Protein AF-D2W3Q4-F1 (afdb_monomer)

pLDDT: mean 71.83, std 13.88, range [38.81, 90.44]

Solvent-accessible surface area (backbone atoms only — not comparable to full-atom values): 8218 Å² total; per-residue (Å²): 120,53,76,50,77,45,77,36,86,36,92,89,55,35,50,26,44,38,35,34,41,65,23,60,67,86,48,65,60,76,59,69,86,41,94,82,52,62,101,70,64,69,59,66,68,58,50,51,49,16,59,75,68,26,22,41,27,35,39,41,35,37,60,52,66,26,67,44,62,48,94,88,40,95,79,56,58,78,28,52,75,65,57,40,46,52,52,11,47,53,50,20,74,76,42,81,45,79,74,33,50,70,44,34,54,65,58,62,27,54,53,50,52,51,54,50,51,56,47,50,47,54,48,44,31,71,76,68,74,44,68,70,80,45,73,51,77,43,45,46,87,90,62,108

InterPro domains:
  IPR009199 PhoPQ-activated pathogenicity-related protein, PqaA type [PF10142] (2-143)
  IPR009199 PhoPQ-activated pathogenicity-related protein, PqaA type [PTHR31497] (3-143)

Organism: Naegleria gruberi (NCBI:txid5762)

Mean predicted aligned error: 10.63 Å

Sequence (144 aa):
MNLDLIIPLNKNNRESLFFISNGDNNLAVPGATDLTASPIHVPTFVYDTAVSTKSVTAIVYMVPNQPMSYNSDPTHATRVEDAIIGYGWNRFLQNTTKANLLYVTQLPQVKGNKMAMDTVVSFVKKQTNHVIENFTVSGASKRH

Nearest PDB structures (foldseek):
  8iqu-assembly1_A  TM=8.066E-01  e=5.096E+00  Mycobacterium tuberculosis
  8hdf-assembly1_A  TM=8.094E-01  e=6.606E+00  Mycobacterium tuberculosis H37Rv
  8hd4-assembly1_A  TM=7.868E-01  e=9.138E+00  Mycobacterium tuberculosis H37Rv
  8rhn-assembly1_L  TM=1.926E-01  e=7.049E+00  Homo sapiens

Secondary structure (DSSP, 8-state):
-EEEEE----TT--EEEEEE---BSSS-STTTT-TTS-S----HHHHHHHHHHT-EEEEEE-SS-BSB--TT-TT---B-THHHHHHHHHHHHH---HHHHTT-THHHHHHHHHHHHHHHHHHHHHHH-----EEEEEESTT--

Foldseek 3Di:
DDKDKDQLDDLVDQEEEEEEEDQEPVDDPVCNVPPPDDPDDDPPVQVCCCNVVSHMYMYDYNLPRDQDFDPPDPVSDGDDDVRQQVVLVVQCVVPVDPVSNVSNSLVVSVVVSVVSVVVSQVVCCVPPVGGHDYYDYYYDPPSD

Structure (mmCIF, N/CA/C/O backbone):
data_AF-D2W3Q4-F1
#
_entry.id   AF-D2W3Q4-F1
#
loop_
_atom_site.group_PDB
_atom_site.id
_atom_site.type_symbol
_atom_site.label_atom_id
_atom_site.label_alt_id
_atom_site.label_comp_id
_atom_site.label_asym_id
_atom_site.label_entity_id
_atom_site.label_seq_id
_atom_site.pdbx_PDB_ins_code
_atom_site.Cartn_x
_atom_site.Cartn_y
_atom_site.Cartn_z
_atom_site.occupancy
_atom_site.B_iso_or_equiv
_atom_site.auth_seq_id
_atom_site.auth_comp_id
_atom_site.auth_asym_id
_atom_site.auth_atom_id
_atom_site.pdbx_PDB_model_num
ATOM 1 N N . MET A 1 1 ? 9.438 6.272 2.608 1.00 60.28 1 MET A N 1
ATOM 2 C CA . MET A 1 1 ? 8.086 5.682 2.670 1.00 60.28 1 MET A CA 1
ATOM 3 C C . MET A 1 1 ? 7.453 6.207 3.937 1.00 60.28 1 MET A C 1
ATOM 5 O O . MET A 1 1 ? 7.996 5.942 5.002 1.00 60.28 1 MET A O 1
ATOM 9 N N . ASN A 1 2 ? 6.376 6.975 3.802 1.00 66.44 2 ASN A N 1
ATOM 10 C CA . ASN A 1 2 ? 5.587 7.468 4.931 1.00 66.44 2 ASN A CA 1
ATOM 11 C C . ASN A 1 2 ? 4.274 6.679 4.986 1.00 66.44 2 ASN A C 1
ATOM 13 O O . ASN A 1 2 ? 3.749 6.300 3.937 1.00 66.44 2 ASN A O 1
ATOM 17 N N . LEU A 1 3 ? 3.781 6.405 6.191 1.00 70.31 3 LEU A N 1
ATOM 18 C CA . LEU A 1 3 ? 2.560 5.644 6.446 1.00 70.31 3 LEU A CA 1
ATOM 19 C C . LEU A 1 3 ? 1.763 6.372 7.526 1.00 70.31 3 LEU A C 1
ATOM 21 O O . LEU A 1 3 ? 2.239 6.463 8.657 1.00 70.31 3 LEU A O 1
ATOM 25 N N . ASP A 1 4 ? 0.557 6.819 7.185 1.00 79.12 4 ASP A N 1
ATOM 26 C CA . ASP A 1 4 ? -0.375 7.397 8.153 1.00 79.12 4 ASP A CA 1
ATOM 27 C C . ASP A 1 4 ? -1.521 6.424 8.426 1.00 79.12 4 ASP A C 1
ATOM 29 O O . ASP A 1 4 ? -1.954 5.669 7.550 1.00 79.12 4 ASP A O 1
ATOM 33 N N . LEU A 1 5 ? -2.016 6.443 9.662 1.00 78.06 5 LEU A N 1
ATOM 34 C CA . LEU A 1 5 ? -3.025 5.514 10.152 1.00 78.06 5 LEU A CA 1
ATOM 35 C C . LEU A 1 5 ? -4.094 6.259 10.950 1.00 78.06 5 LEU A C 1
ATOM 37 O O . LEU A 1 5 ? -3.784 6.975 11.899 1.00 78.06 5 LEU A O 1
ATOM 41 N N . ILE A 1 6 ? -5.359 6.023 10.608 1.00 79.75 6 ILE A N 1
ATOM 42 C CA . ILE A 1 6 ? -6.523 6.517 11.342 1.00 79.75 6 ILE A CA 1
ATOM 43 C C . ILE A 1 6 ? -7.247 5.318 11.948 1.00 79.75 6 ILE A C 1
ATOM 45 O O . ILE A 1 6 ? -7.558 4.346 11.255 1.00 79.75 6 ILE A O 1
ATOM 49 N N . ILE A 1 7 ? -7.531 5.393 13.252 1.00 79.88 7 ILE A N 1
ATOM 50 C CA . ILE A 1 7 ? -8.150 4.305 14.017 1.00 79.88 7 ILE A CA 1
ATOM 51 C C . ILE A 1 7 ? -9.468 4.777 14.660 1.00 79.88 7 ILE A C 1
ATOM 53 O O . ILE A 1 7 ? -9.523 5.039 15.864 1.00 79.88 7 ILE A O 1
ATOM 57 N N . PRO A 1 8 ? -10.560 4.875 13.890 1.00 70.81 8 PRO A N 1
ATOM 58 C CA . PRO A 1 8 ? -11.900 4.998 14.439 1.00 70.81 8 PRO A CA 1
ATOM 59 C C . PRO A 1 8 ? -12.377 3.590 14.817 1.00 70.81 8 PRO A C 1
ATOM 61 O O . PRO A 1 8 ? -12.672 2.761 13.962 1.00 70.81 8 PRO A O 1
ATOM 64 N N . LEU A 1 9 ? -12.371 3.271 16.109 1.00 70.00 9 LEU A N 1
ATOM 65 C CA . LEU A 1 9 ? -12.572 1.899 16.580 1.00 70.00 9 LEU A CA 1
ATOM 66 C C . LEU A 1 9 ? -14.050 1.485 16.618 1.00 70.00 9 LEU A C 1
ATOM 68 O O . LEU A 1 9 ? -14.794 1.875 17.517 1.00 70.00 9 LEU A O 1
ATOM 72 N N . ASN A 1 10 ? -14.431 0.571 15.724 1.00 78.19 10 ASN A N 1
ATOM 73 C CA . ASN A 1 10 ? -15.514 -0.385 15.943 1.00 78.19 10 ASN A CA 1
ATOM 74 C C . ASN A 1 10 ? -14.920 -1.797 16.052 1.00 78.19 10 ASN A C 1
ATOM 76 O O . ASN A 1 10 ? -14.529 -2.390 15.053 1.00 78.19 10 ASN A O 1
ATOM 80 N N . LYS A 1 11 ? -14.869 -2.362 17.266 1.00 75.69 11 LYS A N 1
ATOM 81 C CA . LYS A 1 11 ? -14.211 -3.661 17.519 1.00 75.69 11 LYS A CA 1
ATOM 82 C C . LYS A 1 11 ? -14.840 -4.847 16.777 1.00 75.69 11 LYS A C 1
ATOM 84 O O . LYS A 1 11 ? -14.189 -5.883 16.673 1.00 75.69 11 LYS A O 1
ATOM 89 N N . ASN A 1 12 ? -16.067 -4.700 16.275 1.00 80.12 12 ASN A N 1
ATOM 90 C CA . ASN A 1 12 ? -16.756 -5.738 15.508 1.00 80.12 12 ASN A CA 1
ATOM 91 C C . ASN A 1 12 ? -16.352 -5.755 14.027 1.00 80.12 12 ASN A C 1
ATOM 93 O O . ASN A 1 12 ? -16.620 -6.739 13.347 1.00 80.12 12 ASN A O 1
ATOM 97 N N . ASN A 1 13 ? -15.727 -4.688 13.525 1.00 80.75 13 ASN A N 1
ATOM 98 C CA . ASN A 1 13 ? -15.311 -4.591 12.134 1.00 80.75 13 ASN A CA 1
ATOM 99 C C . ASN A 1 13 ? -13.849 -5.017 11.991 1.00 80.75 13 ASN A C 1
ATOM 101 O O . ASN A 1 13 ? -12.996 -4.413 12.621 1.00 80.75 13 ASN A O 1
ATOM 105 N N . ARG A 1 14 ? -13.562 -6.040 11.182 1.00 84.25 14 ARG A N 1
ATOM 106 C CA . ARG A 1 14 ? -12.199 -6.558 10.958 1.00 84.25 14 ARG A CA 1
ATOM 107 C C . ARG A 1 14 ? -11.626 -6.178 9.592 1.00 84.25 14 ARG A C 1
ATOM 109 O O . ARG A 1 14 ? -10.541 -6.641 9.233 1.00 84.25 14 ARG A O 1
ATOM 116 N N . GLU A 1 15 ? -12.354 -5.369 8.829 1.00 85.31 15 GLU A N 1
ATOM 117 C CA . GLU A 1 15 ? -11.928 -4.863 7.530 1.00 85.31 15 GLU A CA 1
ATOM 118 C C . GLU A 1 15 ? -11.192 -3.531 7.690 1.00 85.31 15 GLU A C 1
ATOM 120 O O . GLU A 1 15 ? -11.559 -2.681 8.505 1.00 85.31 15 GLU A O 1
ATOM 125 N N . SER A 1 16 ? -10.133 -3.347 6.904 1.00 85.38 16 SER A N 1
ATOM 126 C CA . SER A 1 16 ? -9.351 -2.115 6.870 1.00 85.38 16 SER A CA 1
ATOM 127 C C . SER A 1 16 ? -9.226 -1.587 5.444 1.00 85.38 16 SER A C 1
ATOM 129 O O . SER A 1 16 ? -9.051 -2.356 4.501 1.00 85.38 16 SER A O 1
ATOM 131 N N . LEU A 1 17 ? -9.293 -0.266 5.277 1.00 84.44 17 LEU A N 1
ATOM 132 C CA . LEU A 1 17 ? -8.971 0.383 4.007 1.00 84.44 17 LEU A CA 1
ATOM 133 C C . LEU A 1 17 ? -7.468 0.671 3.954 1.00 84.44 17 LEU A C 1
ATOM 135 O O . LEU A 1 17 ? -6.930 1.331 4.841 1.00 84.44 17 LEU A O 1
ATOM 139 N N . PHE A 1 18 ? -6.800 0.215 2.898 1.00 83.81 18 PHE A N 1
ATOM 140 C CA . PHE A 1 18 ? -5.404 0.531 2.610 1.00 83.81 18 PHE A CA 1
ATOM 141 C C . PHE A 1 18 ? -5.320 1.345 1.319 1.00 83.81 18 PHE A C 1
ATOM 143 O O . PHE A 1 18 ? -5.590 0.828 0.234 1.00 83.81 18 PHE A O 1
ATOM 150 N N . PHE A 1 19 ? -4.972 2.626 1.436 1.00 81.06 19 PHE A N 1
ATOM 151 C CA . PHE A 1 19 ? -4.860 3.541 0.307 1.00 81.06 19 PHE A CA 1
ATOM 152 C C . PHE A 1 19 ? -3.400 3.751 -0.110 1.00 81.06 19 PHE A C 1
ATOM 154 O O . PHE A 1 19 ? -2.554 4.110 0.707 1.00 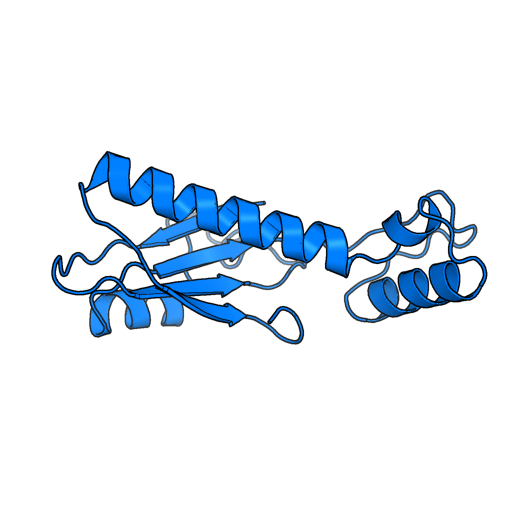81.06 19 PHE A O 1
ATOM 161 N N . ILE A 1 20 ? -3.098 3.579 -1.394 1.00 76.69 20 ILE A N 1
ATOM 162 C CA . ILE A 1 20 ? -1.767 3.811 -1.964 1.00 76.69 20 ILE A CA 1
ATOM 163 C C . ILE A 1 20 ? -1.781 5.153 -2.693 1.00 76.69 20 ILE A C 1
ATOM 165 O O . ILE A 1 20 ? -2.447 5.313 -3.717 1.00 76.69 20 ILE A O 1
ATOM 169 N N . SER A 1 21 ? -1.063 6.139 -2.163 1.00 70.44 21 SER A N 1
ATOM 170 C CA . SER A 1 21 ? -1.045 7.491 -2.722 1.00 70.44 21 SER A CA 1
ATOM 171 C C . SER A 1 21 ? 0.007 7.663 -3.825 1.00 70.44 21 SER A C 1
ATOM 173 O O . SER A 1 21 ? 0.739 6.733 -4.186 1.00 70.44 21 SER A O 1
ATOM 175 N N . ASN A 1 22 ? 0.057 8.864 -4.405 1.00 63.44 22 ASN A N 1
ATOM 176 C CA . ASN A 1 22 ? 1.016 9.185 -5.455 1.00 63.44 22 ASN A CA 1
ATOM 177 C C . ASN A 1 22 ? 2.468 9.122 -4.962 1.00 63.44 22 ASN A C 1
ATOM 179 O O . ASN A 1 22 ? 2.783 9.269 -3.782 1.00 63.44 22 ASN A O 1
ATOM 183 N N . GLY A 1 23 ? 3.357 8.851 -5.914 1.00 50.97 23 GLY A N 1
ATOM 184 C CA . GLY A 1 23 ? 4.778 8.632 -5.670 1.00 50.97 23 GLY A CA 1
ATOM 185 C C . GLY A 1 23 ? 5.663 9.829 -5.967 1.00 50.97 23 GLY A C 1
ATOM 186 O O . GLY A 1 23 ? 6.871 9.668 -5.885 1.00 50.97 23 GLY A O 1
ATOM 187 N N . ASP A 1 24 ? 5.090 10.961 -6.373 1.00 54.75 24 ASP A N 1
ATOM 188 C CA . ASP A 1 24 ? 5.851 12.143 -6.764 1.00 54.75 24 ASP A CA 1
ATOM 189 C C . ASP A 1 24 ? 6.411 12.865 -5.531 1.00 54.75 24 ASP A C 1
ATOM 191 O O . ASP A 1 24 ? 5.658 13.288 -4.657 1.00 54.75 24 ASP A O 1
ATOM 195 N N . ASN A 1 25 ? 7.734 12.993 -5.476 1.00 56.03 25 ASN A N 1
ATOM 196 C CA . ASN A 1 25 ? 8.466 13.728 -4.448 1.00 56.03 25 ASN A CA 1
ATOM 197 C C . ASN A 1 25 ? 8.751 15.185 -4.829 1.00 56.03 25 ASN A C 1
ATOM 199 O O . ASN A 1 25 ? 9.291 15.922 -4.006 1.00 56.03 25 ASN A O 1
ATOM 203 N N . ASN A 1 26 ? 8.465 15.595 -6.071 1.00 47.41 26 ASN A N 1
ATOM 204 C CA . ASN A 1 26 ? 8.585 16.997 -6.486 1.00 47.41 26 ASN A CA 1
ATOM 205 C C . ASN A 1 26 ? 7.381 17.821 -6.039 1.00 47.41 26 ASN A C 1
ATOM 207 O O . ASN A 1 26 ? 7.464 19.043 -5.919 1.00 47.41 26 ASN A O 1
ATOM 211 N N . LEU A 1 27 ? 6.262 17.151 -5.787 1.00 45.31 27 LEU A N 1
ATOM 212 C CA . LEU A 1 27 ? 5.170 17.738 -5.049 1.00 45.31 27 LEU A CA 1
ATOM 213 C C . LEU A 1 27 ? 5.510 17.606 -3.570 1.00 45.31 27 LEU A C 1
ATOM 215 O O . LEU A 1 27 ? 5.847 16.526 -3.083 1.00 45.31 27 LEU A O 1
ATOM 219 N N . ALA A 1 28 ? 5.420 18.732 -2.862 1.00 44.00 28 ALA A N 1
ATOM 220 C CA . ALA A 1 28 ? 5.241 18.725 -1.423 1.00 44.00 28 ALA A CA 1
ATOM 221 C C . ALA A 1 28 ? 4.291 17.574 -1.067 1.00 44.00 28 ALA A C 1
ATOM 223 O O . ALA A 1 28 ? 3.247 17.429 -1.713 1.00 44.00 28 ALA A O 1
ATOM 224 N N . VAL A 1 29 ? 4.642 16.771 -0.051 1.00 47.72 29 VAL A N 1
ATOM 225 C CA . VAL A 1 29 ? 3.657 15.914 0.634 1.00 47.72 29 VAL A CA 1
ATOM 226 C C . VAL A 1 29 ? 2.391 16.763 0.742 1.00 47.72 29 VAL A C 1
ATOM 228 O O . VAL A 1 29 ? 2.552 17.913 1.155 1.00 47.72 29 VAL A O 1
ATOM 231 N N . PRO A 1 30 ? 1.200 16.333 0.287 1.00 42.09 30 PRO A N 1
ATOM 232 C CA . PRO A 1 30 ? 0.026 17.199 0.350 1.00 42.09 30 PRO A CA 1
ATOM 233 C C . PRO A 1 30 ? -0.048 17.839 1.749 1.00 42.09 30 PRO A C 1
ATOM 235 O O . PRO A 1 30 ? -0.061 17.109 2.731 1.00 42.09 30 PRO A O 1
ATOM 238 N N . GLY A 1 31 ? 0.093 19.172 1.844 1.00 41.88 31 GLY A N 1
ATOM 239 C CA . GLY A 1 31 ? 0.245 19.908 3.115 1.00 41.88 31 GLY A CA 1
ATOM 240 C C . GLY A 1 31 ? 1.649 20.419 3.513 1.00 41.88 31 GLY A C 1
ATOM 241 O O . GLY A 1 31 ? 1.736 21.202 4.451 1.00 41.88 31 GLY A O 1
ATOM 242 N N . ALA A 1 32 ? 2.749 20.086 2.825 1.00 39.81 32 ALA A N 1
ATOM 243 C CA . ALA A 1 32 ? 4.104 20.489 3.254 1.00 39.81 32 ALA A CA 1
ATOM 244 C C . ALA A 1 32 ? 4.416 21.992 3.078 1.00 39.81 32 ALA A C 1
ATOM 246 O O . ALA A 1 32 ? 5.447 22.464 3.552 1.00 39.81 32 ALA A O 1
ATOM 247 N N . THR A 1 33 ? 3.544 22.750 2.408 1.00 38.81 33 THR A N 1
ATOM 248 C CA . THR A 1 33 ? 3.652 24.213 2.276 1.00 38.81 33 THR A CA 1
ATOM 249 C C . THR A 1 33 ? 2.863 24.979 3.337 1.00 38.81 33 THR A C 1
ATOM 251 O O . THR A 1 33 ? 2.932 26.205 3.363 1.00 38.81 33 THR A O 1
ATOM 254 N N . ASP A 1 34 ? 2.119 24.291 4.206 1.00 43.12 34 ASP A N 1
ATOM 255 C CA . ASP A 1 34 ? 1.327 24.914 5.261 1.00 43.12 34 ASP A CA 1
ATOM 256 C C . ASP A 1 34 ? 1.973 24.656 6.628 1.00 43.12 34 ASP A C 1
ATOM 258 O O . ASP A 1 34 ? 1.826 23.594 7.227 1.00 43.12 34 ASP A O 1
ATOM 262 N N . LEU A 1 35 ? 2.696 25.658 7.133 1.00 41.53 35 LEU A N 1
ATOM 263 C CA . LEU A 1 35 ? 3.337 25.640 8.455 1.00 41.53 35 LEU A CA 1
ATOM 264 C C . LEU A 1 35 ? 2.328 25.572 9.619 1.00 41.53 35 LEU A C 1
ATOM 266 O O . LEU A 1 35 ? 2.738 25.439 10.771 1.00 41.53 35 LEU A O 1
ATOM 270 N N . THR A 1 36 ? 1.027 25.687 9.331 1.00 41.50 36 THR A N 1
ATOM 271 C CA . THR A 1 36 ? -0.074 25.567 10.296 1.00 41.50 36 THR A CA 1
ATOM 272 C C . THR A 1 36 ? -0.853 24.258 10.163 1.00 41.50 36 THR A C 1
ATOM 274 O O . THR A 1 36 ? -1.659 23.933 11.039 1.00 41.50 36 THR A O 1
ATOM 277 N N . ALA A 1 37 ? -0.589 23.468 9.117 1.00 43.34 37 ALA A N 1
ATOM 278 C CA . ALA A 1 37 ? -1.171 22.146 8.975 1.00 43.34 37 ALA A CA 1
ATOM 279 C C . ALA A 1 37 ? -0.577 21.199 10.025 1.00 43.34 37 ALA A C 1
ATOM 281 O O . ALA A 1 37 ? 0.620 21.216 10.316 1.00 43.34 37 ALA A O 1
ATOM 282 N N . SER A 1 38 ? -1.429 20.348 10.604 1.00 43.19 38 SER A N 1
ATOM 283 C CA . SER A 1 38 ? -0.961 19.255 11.459 1.00 43.19 38 SER A CA 1
ATOM 284 C C . SER A 1 38 ? 0.131 18.460 10.723 1.00 43.19 38 SER A C 1
ATOM 286 O O . SER A 1 38 ? -0.028 18.215 9.527 1.00 43.19 38 SER A O 1
ATOM 288 N N . PRO A 1 39 ? 1.196 17.989 11.405 1.00 43.47 39 PRO A N 1
ATOM 289 C CA . PRO A 1 39 ? 2.304 17.241 10.786 1.00 43.47 39 PRO A CA 1
ATOM 290 C C . PRO A 1 39 ? 1.879 15.917 10.115 1.00 43.47 39 PRO A C 1
ATOM 292 O O . PRO A 1 39 ? 2.709 15.214 9.547 1.00 43.47 39 PRO A O 1
ATOM 295 N N . ILE A 1 40 ? 0.588 15.587 10.188 1.00 49.81 40 ILE A N 1
ATOM 296 C CA . ILE A 1 40 ? -0.090 14.450 9.586 1.00 49.81 40 ILE A CA 1
ATOM 297 C C . ILE A 1 40 ? -1.218 15.031 8.716 1.00 49.81 40 ILE A C 1
ATOM 299 O O . ILE A 1 40 ? -2.307 15.325 9.215 1.00 49.81 40 ILE A O 1
ATOM 303 N N . HIS A 1 41 ? -0.959 15.254 7.426 1.00 57.56 41 HIS A N 1
ATOM 304 C CA . HIS A 1 41 ? -2.011 15.599 6.470 1.00 57.56 41 HIS A CA 1
ATOM 305 C C . HIS A 1 41 ? -2.546 14.309 5.858 1.00 57.56 41 HIS A C 1
ATOM 307 O O . HIS A 1 41 ? -1.978 13.759 4.916 1.00 57.56 41 HIS A O 1
ATOM 313 N N . VAL A 1 42 ? -3.655 13.823 6.407 1.00 62.88 42 VAL A N 1
ATOM 314 C CA . VAL A 1 42 ? -4.403 12.728 5.796 1.00 62.88 42 VAL A CA 1
ATOM 315 C C . VAL A 1 42 ? -5.439 13.339 4.853 1.00 62.88 42 VAL A C 1
ATOM 317 O O . VAL A 1 42 ? -6.215 14.185 5.304 1.00 62.88 42 VAL A O 1
ATOM 320 N N . PRO A 1 43 ? -5.485 12.944 3.566 1.00 69.38 43 PRO A N 1
ATOM 321 C CA . PRO A 1 43 ? -6.482 13.460 2.640 1.00 69.38 43 PRO A CA 1
ATOM 322 C C . PRO A 1 43 ? -7.894 13.311 3.212 1.00 69.38 43 PRO A C 1
ATOM 324 O O . PRO A 1 43 ? -8.236 12.253 3.745 1.00 69.38 43 PRO A O 1
ATOM 327 N N . THR A 1 44 ? -8.726 14.345 3.069 1.00 71.69 44 THR A N 1
ATOM 328 C CA . THR A 1 44 ? -10.070 14.406 3.672 1.00 71.69 44 THR A CA 1
ATOM 329 C C . THR A 1 44 ? -10.905 13.162 3.377 1.00 71.69 44 THR A C 1
ATOM 331 O O . THR A 1 44 ? -11.519 12.616 4.283 1.00 71.69 44 THR A O 1
ATOM 334 N N . PHE A 1 45 ? -10.835 12.617 2.158 1.00 73.25 45 PHE A N 1
ATOM 335 C CA . PHE A 1 45 ? -11.570 11.397 1.812 1.00 73.25 45 PHE A CA 1
ATOM 336 C C . PHE A 1 45 ? -11.137 10.169 2.635 1.00 73.25 45 PHE A C 1
ATOM 338 O O . PHE A 1 45 ? -11.972 9.326 2.953 1.00 73.25 45 PHE A O 1
ATOM 345 N N . VAL A 1 46 ? -9.853 10.047 2.993 1.00 74.81 46 VAL A N 1
ATOM 346 C CA . VAL A 1 46 ? -9.327 8.939 3.809 1.00 74.81 46 VAL A CA 1
ATOM 347 C C . VAL A 1 46 ? -9.844 9.080 5.238 1.00 74.81 46 VAL A C 1
ATOM 349 O O . VAL A 1 46 ? -10.299 8.102 5.828 1.00 74.81 46 VAL A O 1
ATOM 352 N N . TYR A 1 47 ? -9.831 10.305 5.768 1.00 77.31 47 TYR A N 1
ATOM 353 C CA . TYR A 1 47 ? -10.387 10.619 7.082 1.00 77.31 47 TYR A CA 1
ATOM 354 C C . TYR A 1 47 ? -11.893 10.350 7.150 1.00 77.31 47 TYR A C 1
ATOM 356 O O . TYR A 1 47 ? -12.345 9.593 8.010 1.00 77.31 47 TYR A O 1
ATOM 364 N N . ASP A 1 48 ? -12.655 10.891 6.203 1.00 79.62 48 ASP A N 1
ATOM 365 C CA . ASP A 1 48 ? -14.106 10.732 6.137 1.00 79.62 48 ASP A CA 1
ATOM 366 C C . ASP A 1 48 ? -14.499 9.265 5.964 1.00 79.62 48 ASP A C 1
ATOM 368 O O . ASP A 1 48 ? -15.432 8.789 6.612 1.00 79.62 48 ASP A O 1
ATOM 372 N N . THR A 1 49 ? -13.760 8.509 5.146 1.00 80.69 49 THR A N 1
ATOM 373 C CA . THR A 1 49 ? -13.996 7.068 4.982 1.00 80.69 49 THR A CA 1
ATOM 374 C C . THR A 1 49 ? -13.733 6.316 6.281 1.00 80.69 49 THR A C 1
ATOM 376 O O . THR A 1 49 ? -14.546 5.482 6.680 1.00 80.69 49 THR A O 1
ATOM 379 N N . ALA A 1 50 ? -12.645 6.632 6.985 1.00 82.94 50 ALA A N 1
ATOM 380 C CA . ALA A 1 50 ? -12.343 6.012 8.267 1.00 82.94 50 ALA A CA 1
ATOM 381 C C . ALA A 1 50 ? -13.472 6.280 9.276 1.00 82.94 50 ALA A C 1
ATOM 383 O O . ALA A 1 50 ? -14.033 5.347 9.851 1.00 82.94 50 ALA A O 1
ATOM 384 N N . VAL A 1 51 ? -13.848 7.548 9.464 1.00 83.44 51 VAL A N 1
ATOM 385 C CA . VAL A 1 51 ? -14.857 7.958 10.454 1.00 83.44 51 VAL A CA 1
ATOM 386 C C . VAL A 1 51 ? -16.245 7.412 10.116 1.00 83.44 51 VAL A C 1
ATOM 388 O O . VAL A 1 51 ? -16.922 6.886 11.001 1.00 83.44 51 VAL A O 1
ATOM 391 N N . SER A 1 52 ? -16.664 7.492 8.850 1.00 83.50 52 SER A N 1
ATOM 392 C CA . SER A 1 52 ? -17.985 7.025 8.409 1.00 83.50 52 SER A CA 1
ATOM 393 C C . SER A 1 52 ? -18.136 5.509 8.516 1.00 83.50 52 SER A C 1
ATOM 395 O O . SER A 1 52 ? -19.160 5.025 8.998 1.00 83.50 52 SER A O 1
ATOM 397 N N . THR A 1 53 ? -17.106 4.751 8.130 1.00 82.25 53 THR A N 1
ATOM 398 C CA . THR A 1 53 ? -17.139 3.281 8.175 1.00 82.25 53 THR A CA 1
ATOM 399 C C . THR A 1 53 ? -16.778 2.716 9.550 1.00 82.25 53 THR A C 1
ATOM 401 O O . THR A 1 53 ? -17.032 1.542 9.820 1.00 82.25 53 THR A O 1
ATOM 404 N N . LYS A 1 54 ? -16.193 3.539 10.434 1.00 83.00 54 LYS A N 1
ATOM 405 C CA . LYS A 1 54 ? -15.597 3.116 11.712 1.00 83.00 54 LYS A CA 1
ATOM 406 C C . LYS A 1 54 ? -14.604 1.962 11.525 1.00 83.00 54 LYS A C 1
ATOM 408 O O . LYS A 1 54 ? -14.574 1.020 12.320 1.00 83.00 54 LYS A O 1
ATOM 413 N N . SER A 1 55 ? -13.844 2.030 10.435 1.00 81.69 55 SER A N 1
ATOM 414 C CA . SER A 1 55 ? -12.833 1.045 10.049 1.00 81.69 55 SER A CA 1
ATOM 415 C C . SER A 1 55 ? -11.448 1.646 10.183 1.00 81.69 55 SER A C 1
ATOM 417 O O . SER A 1 55 ? -11.234 2.828 9.896 1.00 81.69 55 SER A O 1
ATOM 419 N N . VAL A 1 56 ? -10.476 0.812 10.538 1.00 84.50 56 VAL A N 1
ATOM 420 C CA . VAL A 1 56 ? -9.072 1.216 10.488 1.00 84.50 56 VAL A CA 1
ATOM 421 C C . VAL A 1 56 ? -8.711 1.562 9.047 1.00 84.50 56 VAL A C 1
ATOM 423 O O . VAL A 1 56 ? -8.912 0.751 8.144 1.00 84.50 56 VAL A O 1
ATOM 426 N N . THR A 1 57 ? -8.169 2.753 8.825 1.00 84.19 57 THR A N 1
ATOM 427 C CA . THR A 1 57 ? -7.781 3.208 7.488 1.00 84.19 57 THR A CA 1
ATOM 428 C C . THR A 1 57 ? -6.324 3.633 7.494 1.00 84.19 57 THR A C 1
ATOM 430 O O . THR A 1 57 ? -5.918 4.450 8.317 1.00 84.19 57 THR A O 1
ATOM 433 N N . ALA A 1 58 ? -5.542 3.077 6.578 1.00 84.62 58 ALA A N 1
ATOM 434 C CA . ALA A 1 58 ? -4.127 3.362 6.410 1.00 84.62 58 ALA A CA 1
ATOM 435 C C . ALA A 1 58 ? -3.863 3.957 5.026 1.00 84.62 58 ALA A C 1
ATOM 437 O O . ALA A 1 58 ? -4.479 3.547 4.042 1.00 84.62 58 ALA A O 1
ATOM 438 N N . ILE A 1 59 ? -2.919 4.889 4.943 1.00 79.94 59 ILE A N 1
ATOM 439 C CA . ILE A 1 59 ? -2.444 5.460 3.683 1.00 79.94 59 ILE A CA 1
ATOM 440 C C . ILE A 1 59 ? -0.923 5.365 3.610 1.00 79.94 59 ILE A C 1
ATOM 442 O O . ILE A 1 59 ? -0.218 5.836 4.501 1.00 79.94 59 ILE A O 1
ATOM 446 N N . VAL A 1 60 ? -0.413 4.751 2.542 1.00 77.31 60 VAL A N 1
ATOM 447 C CA . VAL A 1 60 ? 1.024 4.674 2.260 1.00 77.31 60 VAL A CA 1
ATOM 448 C C . VAL A 1 60 ? 1.392 5.651 1.148 1.00 77.31 60 VAL A C 1
ATOM 450 O O . VAL A 1 60 ? 0.730 5.714 0.111 1.00 77.31 60 VAL A O 1
ATOM 453 N N . TYR A 1 61 ? 2.470 6.402 1.364 1.00 73.19 61 TYR A N 1
ATOM 454 C CA . TYR A 1 61 ? 3.016 7.362 0.408 1.00 73.19 61 TYR A CA 1
ATOM 455 C C . TYR A 1 61 ? 4.332 6.882 -0.189 1.00 73.19 61 TYR A C 1
ATOM 457 O O . TYR A 1 61 ? 5.095 6.144 0.447 1.00 73.19 61 TYR A O 1
ATOM 465 N N . MET A 1 62 ? 4.642 7.399 -1.384 1.00 64.31 62 MET A N 1
ATOM 466 C CA . MET A 1 62 ? 5.945 7.227 -2.038 1.00 64.31 62 MET A CA 1
ATOM 467 C C . MET A 1 62 ? 6.245 5.771 -2.425 1.00 64.31 62 MET A C 1
ATOM 469 O O . MET A 1 62 ? 7.359 5.277 -2.233 1.00 64.31 62 MET A O 1
ATOM 473 N N . VAL A 1 63 ? 5.245 5.062 -2.968 1.00 64.12 63 VAL A N 1
ATOM 474 C CA . VAL A 1 63 ? 5.391 3.670 -3.429 1.00 64.12 63 VAL A CA 1
ATOM 475 C C . VAL A 1 63 ? 4.921 3.523 -4.889 1.00 64.12 63 VAL A C 1
ATOM 477 O O . VAL A 1 63 ? 3.714 3.454 -5.141 1.00 64.12 63 VAL A O 1
ATOM 480 N N . P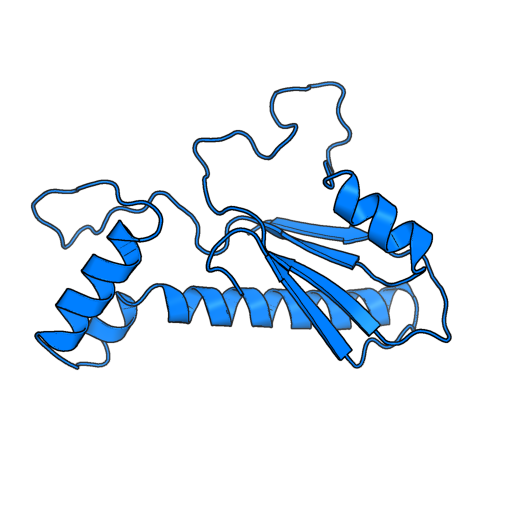RO A 1 64 ? 5.850 3.476 -5.874 1.00 60.69 64 PRO A N 1
ATOM 481 C CA . PRO A 1 64 ? 7.291 3.704 -5.744 1.00 60.69 64 PRO A CA 1
ATOM 482 C C . PRO A 1 64 ? 7.627 5.183 -5.517 1.00 60.69 64 PRO A C 1
ATOM 484 O O . PRO A 1 64 ? 6.844 6.072 -5.853 1.00 60.69 64 PRO A O 1
ATOM 487 N N . ASN A 1 65 ? 8.824 5.409 -4.983 1.00 63.00 65 ASN A N 1
ATOM 488 C CA . ASN A 1 65 ? 9.438 6.717 -4.807 1.00 63.00 65 ASN A CA 1
ATOM 489 C C . ASN A 1 65 ? 9.855 7.265 -6.183 1.00 63.00 65 ASN A C 1
ATOM 491 O O . ASN A 1 65 ? 10.740 6.694 -6.819 1.00 63.00 65 ASN A O 1
ATOM 495 N N . GLN A 1 66 ? 9.196 8.316 -6.663 1.00 59.41 66 GLN A N 1
ATOM 496 C CA . GLN A 1 66 ? 9.414 8.923 -7.977 1.00 59.41 66 GLN A CA 1
ATOM 497 C C . GLN A 1 66 ? 9.694 10.426 -7.816 1.00 59.41 66 GLN A C 1
ATOM 499 O O . GLN A 1 66 ? 9.255 11.025 -6.840 1.00 59.41 66 GLN A O 1
ATOM 504 N N . PRO A 1 67 ? 10.415 11.069 -8.744 1.00 57.38 67 PRO A N 1
ATOM 505 C CA . PRO A 1 67 ? 11.063 10.494 -9.924 1.00 57.38 67 PRO A CA 1
ATOM 506 C C . PRO A 1 67 ? 12.289 9.621 -9.599 1.00 57.38 67 PRO A C 1
ATOM 508 O O . PRO A 1 67 ? 12.867 9.722 -8.519 1.00 57.38 67 PRO A O 1
ATOM 511 N N . MET A 1 68 ? 12.711 8.779 -10.551 1.00 64.94 68 MET A N 1
ATOM 512 C CA . MET A 1 68 ? 13.954 8.001 -10.437 1.00 64.94 68 MET A CA 1
ATOM 513 C C . MET A 1 68 ? 14.790 8.052 -11.718 1.00 64.94 68 MET A C 1
ATOM 515 O O . MET A 1 68 ? 14.256 8.074 -12.830 1.00 64.94 68 MET A O 1
ATOM 519 N N . SER A 1 69 ? 16.109 8.032 -11.554 1.00 66.56 69 SER A N 1
ATOM 520 C CA . SER A 1 69 ? 17.087 7.877 -12.628 1.00 66.56 69 SER A CA 1
ATOM 521 C C . SER A 1 69 ? 17.857 6.568 -12.435 1.00 66.56 69 SER A C 1
ATOM 523 O O . SER A 1 69 ? 18.039 6.088 -11.314 1.00 66.56 69 SER A O 1
ATOM 525 N N . TYR A 1 70 ? 18.285 5.955 -13.537 1.00 69.00 70 TYR A N 1
ATOM 526 C CA . TYR A 1 70 ? 19.121 4.758 -13.503 1.00 69.00 70 TYR A CA 1
ATOM 527 C C . TYR A 1 70 ? 20.556 5.155 -13.839 1.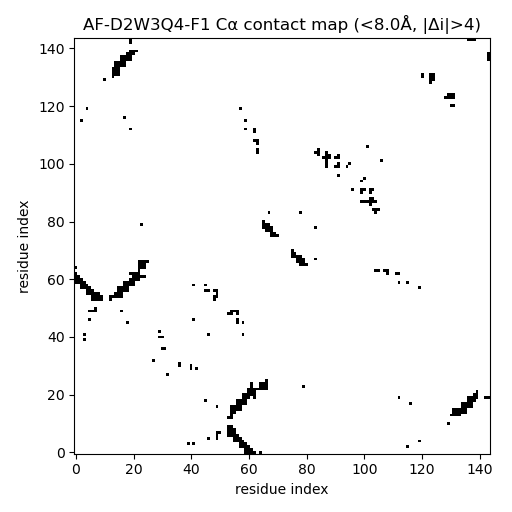00 69.00 70 TYR A C 1
ATOM 529 O O . TYR A 1 70 ? 20.806 5.688 -14.914 1.00 69.00 70 TYR A O 1
ATOM 537 N N . ASN A 1 71 ? 21.516 4.844 -12.966 1.00 67.31 71 ASN A N 1
ATOM 538 C CA . ASN A 1 71 ? 22.939 5.099 -13.247 1.00 67.31 71 ASN A CA 1
ATOM 539 C C . ASN A 1 71 ? 23.441 4.350 -14.490 1.00 67.31 71 ASN A C 1
ATOM 541 O O . ASN A 1 71 ? 24.416 4.751 -15.111 1.00 67.31 71 ASN A O 1
ATOM 545 N N . SER A 1 72 ? 22.780 3.247 -14.837 1.00 66.44 72 SER A N 1
ATOM 546 C CA . SER A 1 72 ? 23.085 2.415 -15.998 1.00 66.44 72 SER A CA 1
ATOM 547 C C . SER A 1 72 ? 22.407 2.887 -17.288 1.00 66.44 72 SER A C 1
ATOM 549 O O . SER A 1 72 ? 22.529 2.210 -18.311 1.00 66.44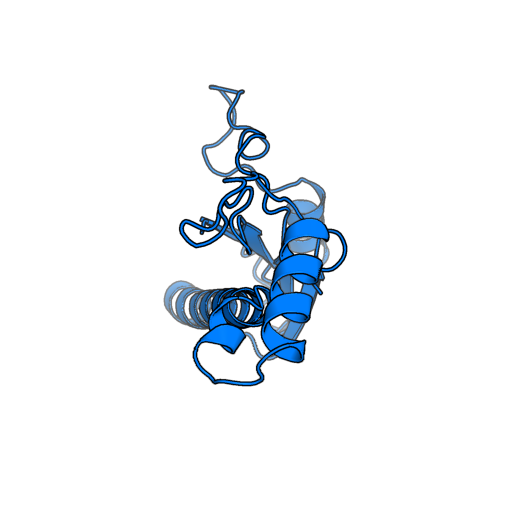 72 SER A O 1
ATOM 551 N N . ASP A 1 73 ? 21.661 3.993 -17.246 1.00 66.50 73 ASP A N 1
ATOM 552 C CA . ASP A 1 73 ? 21.103 4.645 -18.422 1.00 66.50 73 ASP A CA 1
ATOM 553 C C . ASP A 1 73 ? 22.015 5.804 -18.864 1.00 66.50 73 ASP A C 1
ATOM 555 O O . ASP A 1 73 ? 22.116 6.794 -18.139 1.00 66.50 73 ASP A O 1
ATOM 559 N N . PRO A 1 74 ? 22.639 5.726 -20.053 1.00 63.25 74 PRO A N 1
ATOM 560 C CA . PRO A 1 74 ? 23.556 6.755 -20.544 1.00 63.25 74 PRO A CA 1
ATOM 561 C C . PRO A 1 74 ? 22.881 8.112 -20.788 1.00 63.25 74 PRO A C 1
ATOM 563 O O . PRO A 1 74 ? 23.569 9.121 -20.893 1.00 63.25 74 PRO A O 1
ATOM 566 N N . THR A 1 75 ? 21.546 8.157 -20.865 1.00 68.62 75 THR A N 1
ATOM 567 C CA . THR A 1 75 ? 20.800 9.419 -20.987 1.00 68.62 75 THR A CA 1
ATOM 568 C C . THR A 1 75 ? 20.552 10.105 -19.641 1.00 68.62 75 THR A C 1
ATOM 570 O O . THR A 1 75 ? 20.107 11.250 -19.627 1.00 68.62 75 THR A O 1
ATOM 573 N N . HIS A 1 76 ? 20.810 9.420 -18.514 1.00 64.88 76 HIS A N 1
ATOM 574 C CA . HIS A 1 76 ? 20.491 9.865 -17.150 1.00 64.88 76 HIS A CA 1
ATOM 575 C C . HIS A 1 76 ? 19.071 10.438 -16.998 1.00 64.88 76 HIS A C 1
ATOM 577 O O . HIS A 1 76 ? 18.811 11.266 -16.125 1.00 64.88 76 HIS A O 1
ATOM 583 N N . ALA A 1 77 ? 18.133 9.991 -17.840 1.00 67.06 77 ALA A N 1
ATOM 584 C CA . ALA A 1 77 ? 16.813 10.585 -17.901 1.00 67.06 77 ALA A CA 1
ATOM 58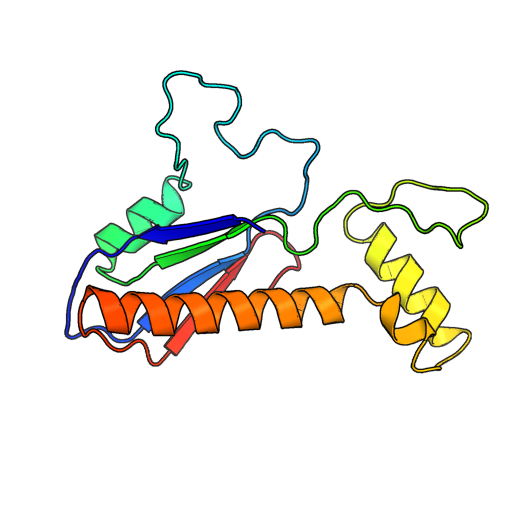5 C C . ALA A 1 77 ? 16.032 10.302 -16.613 1.00 67.06 77 ALA A C 1
ATOM 587 O O . ALA A 1 77 ? 15.836 9.147 -16.210 1.00 67.06 77 ALA A O 1
ATOM 588 N N . THR A 1 78 ? 15.552 11.377 -15.995 1.00 67.06 78 THR A N 1
ATOM 589 C CA . THR A 1 78 ? 14.593 11.349 -14.895 1.00 67.06 78 THR A CA 1
ATOM 590 C C . THR A 1 78 ? 13.270 10.800 -15.418 1.00 67.06 78 THR A C 1
ATOM 592 O O . THR A 1 78 ? 12.637 11.410 -16.279 1.00 67.06 78 THR A O 1
ATOM 595 N N . ARG A 1 79 ? 12.852 9.630 -14.930 1.00 69.69 79 ARG A N 1
ATOM 596 C CA . ARG A 1 79 ? 11.600 8.987 -15.347 1.00 69.69 79 ARG A CA 1
ATOM 597 C C . AR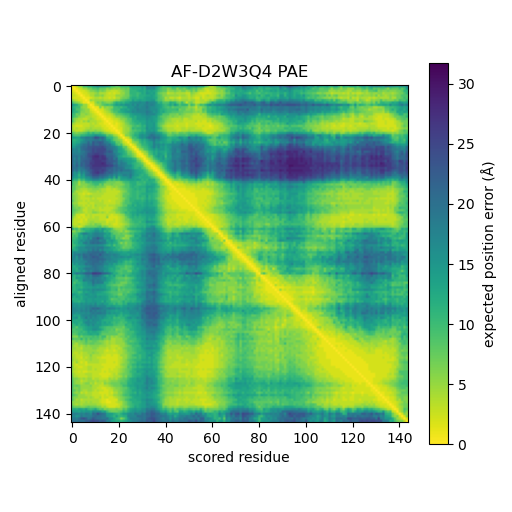G A 1 79 ? 10.564 9.055 -14.229 1.00 69.69 79 ARG A C 1
ATOM 599 O O . ARG A 1 79 ? 10.908 9.030 -13.047 1.00 69.69 79 ARG A O 1
ATOM 606 N N . VAL A 1 80 ? 9.298 9.102 -14.630 1.00 64.19 80 VAL A N 1
ATOM 607 C CA . VAL A 1 80 ? 8.097 9.106 -13.780 1.00 64.19 80 VAL A CA 1
ATOM 608 C C . VAL A 1 80 ? 7.081 8.114 -14.346 1.00 64.19 80 VAL A C 1
ATOM 610 O O . VAL A 1 80 ? 7.055 7.876 -15.553 1.00 64.19 80 VAL A O 1
ATOM 613 N N . GLU A 1 81 ? 6.280 7.512 -13.465 1.00 64.12 81 GLU A N 1
ATOM 614 C CA . GLU A 1 81 ? 5.135 6.654 -13.809 1.00 64.12 81 GLU A CA 1
ATOM 615 C C . GLU A 1 81 ? 5.421 5.582 -14.884 1.00 64.12 81 GLU A C 1
ATOM 617 O O . GLU A 1 81 ? 6.245 4.686 -14.673 1.00 64.12 81 GLU A O 1
ATOM 622 N N . ASP A 1 82 ? 4.742 5.669 -16.032 1.00 62.75 82 ASP A N 1
ATOM 623 C CA . ASP A 1 82 ? 4.789 4.696 -17.125 1.00 62.75 82 ASP A CA 1
ATOM 624 C C . ASP A 1 82 ? 6.166 4.637 -17.795 1.00 62.75 82 ASP A C 1
ATOM 626 O O . ASP A 1 82 ? 6.573 3.580 -18.274 1.00 62.75 82 ASP A O 1
ATOM 630 N N . ALA A 1 83 ? 6.926 5.738 -17.793 1.00 65.06 83 ALA A N 1
ATOM 631 C CA . ALA A 1 83 ? 8.253 5.769 -18.405 1.00 65.06 83 ALA A CA 1
ATOM 632 C C . ALA A 1 83 ? 9.240 4.858 -17.657 1.00 65.06 83 ALA A C 1
ATOM 634 O O . ALA A 1 83 ? 10.099 4.223 -18.272 1.00 65.06 83 ALA A O 1
ATOM 635 N N . ILE A 1 84 ? 9.096 4.757 -16.331 1.00 68.06 84 ILE A N 1
ATOM 636 C CA . ILE A 1 84 ? 9.875 3.837 -15.494 1.00 68.06 84 ILE A CA 1
ATOM 637 C C . ILE A 1 84 ? 9.466 2.392 -15.792 1.00 68.06 84 ILE A C 1
ATOM 639 O O . ILE A 1 84 ? 10.324 1.536 -16.008 1.00 68.06 84 ILE A O 1
ATOM 643 N N . ILE A 1 85 ? 8.156 2.129 -15.820 1.00 70.31 85 ILE A N 1
ATOM 644 C CA . ILE A 1 85 ? 7.601 0.791 -16.055 1.00 70.31 85 ILE A CA 1
ATOM 645 C C . ILE A 1 85 ? 8.024 0.282 -17.439 1.00 70.31 85 ILE A C 1
ATOM 647 O O . ILE A 1 85 ? 8.551 -0.825 -17.554 1.00 70.31 85 ILE A O 1
ATOM 651 N N . GLY A 1 86 ? 7.878 1.109 -18.477 1.00 74.06 86 GLY A N 1
ATOM 652 C CA . GLY A 1 86 ? 8.261 0.777 -19.847 1.00 74.06 86 GLY A CA 1
ATOM 653 C C . GLY A 1 86 ? 9.759 0.510 -19.998 1.00 74.06 86 GLY A C 1
ATOM 654 O O . GLY A 1 86 ? 10.145 -0.469 -20.636 1.00 74.06 86 GLY A O 1
ATOM 655 N N . TYR A 1 87 ? 10.616 1.316 -19.362 1.00 75.06 87 TYR A N 1
ATOM 656 C CA . TYR A 1 87 ? 12.063 1.082 -19.378 1.00 75.06 87 TYR A CA 1
ATOM 657 C C . TYR A 1 87 ? 12.443 -0.239 -18.694 1.00 75.06 87 TYR A C 1
ATOM 659 O O . TYR A 1 87 ? 13.242 -1.010 -19.233 1.00 75.06 87 TYR A O 1
ATOM 667 N N . GLY A 1 88 ? 11.843 -0.520 -17.533 1.00 74.38 88 GLY A N 1
ATOM 668 C CA . GLY A 1 88 ? 12.086 -1.744 -16.775 1.00 74.38 88 GLY A CA 1
ATOM 669 C C . GLY A 1 88 ? 11.694 -3.004 -17.537 1.00 74.38 88 GLY A C 1
ATOM 670 O O . GLY A 1 88 ? 12.498 -3.931 -17.657 1.00 74.38 88 GLY A O 1
ATOM 671 N N . TRP A 1 89 ? 10.492 -3.014 -18.117 1.00 80.56 89 TRP A N 1
ATOM 672 C CA . TRP A 1 89 ? 10.021 -4.135 -18.927 1.00 80.56 89 TRP A CA 1
ATOM 673 C C . TRP A 1 89 ? 10.821 -4.300 -20.217 1.00 80.56 89 TRP A C 1
ATOM 675 O O . TRP A 1 89 ? 11.185 -5.425 -20.545 1.00 80.56 89 TRP A O 1
ATOM 685 N N . ASN A 1 90 ? 11.180 -3.215 -20.910 1.00 81.06 90 ASN A N 1
ATOM 686 C CA . ASN A 1 90 ? 12.012 -3.294 -22.114 1.00 81.06 90 ASN A CA 1
ATOM 687 C C . ASN A 1 90 ? 13.380 -3.936 -21.814 1.00 81.06 90 ASN A C 1
ATOM 689 O O . ASN A 1 90 ? 13.801 -4.855 -22.512 1.00 81.06 90 ASN A O 1
ATOM 693 N N . ARG A 1 91 ? 14.045 -3.528 -20.723 1.00 75.94 91 ARG A N 1
ATOM 694 C CA . ARG A 1 91 ? 15.297 -4.158 -20.265 1.00 75.94 91 ARG A CA 1
ATOM 695 C C . ARG A 1 91 ? 15.130 -5.636 -19.927 1.00 75.94 91 ARG A C 1
ATOM 697 O O . ARG A 1 91 ? 15.985 -6.443 -20.286 1.00 75.94 91 ARG A O 1
ATOM 704 N N . PHE A 1 92 ? 14.065 -5.983 -19.208 1.00 80.00 92 PHE A N 1
ATOM 705 C CA . PHE A 1 92 ? 13.821 -7.362 -18.800 1.00 80.00 92 PHE A CA 1
ATOM 706 C C . PHE A 1 92 ? 13.500 -8.269 -19.994 1.00 80.00 92 PHE A C 1
ATOM 708 O O . PHE A 1 92 ? 14.035 -9.369 -20.077 1.00 80.00 92 PHE A O 1
ATOM 715 N N . LEU A 1 93 ? 12.694 -7.800 -20.948 1.00 82.19 93 LEU A N 1
ATOM 716 C CA . LEU A 1 93 ? 12.351 -8.557 -22.155 1.00 82.19 93 LEU A CA 1
ATOM 717 C C . LEU A 1 93 ? 13.551 -8.744 -23.090 1.00 82.19 93 LEU A C 1
ATOM 719 O O . LEU A 1 93 ? 13.660 -9.782 -23.735 1.00 82.19 93 LEU A O 1
ATOM 723 N N . GLN A 1 94 ? 14.477 -7.783 -23.132 1.00 83.12 94 GLN A N 1
ATOM 724 C CA . GLN A 1 94 ? 15.723 -7.925 -23.891 1.00 83.12 94 GLN A CA 1
ATOM 725 C C . GLN A 1 94 ? 16.681 -8.954 -23.277 1.00 83.12 94 GLN A C 1
ATOM 727 O O . GLN A 1 94 ? 17.488 -9.546 -23.991 1.00 83.12 94 GLN A O 1
ATOM 732 N N . ASN A 1 95 ? 16.627 -9.160 -21.959 1.00 78.19 95 ASN A N 1
ATOM 733 C CA . ASN A 1 95 ? 17.458 -10.135 -21.262 1.00 78.19 95 ASN A CA 1
ATOM 734 C C . ASN A 1 95 ? 16.811 -10.504 -19.916 1.00 78.19 95 ASN A C 1
ATOM 736 O O . ASN A 1 95 ? 16.912 -9.761 -18.937 1.00 78.19 95 ASN A O 1
ATOM 740 N N . THR A 1 96 ? 16.188 -11.680 -19.850 1.00 81.75 96 THR A N 1
ATOM 741 C CA . THR A 1 96 ? 15.313 -12.125 -18.749 1.00 81.75 96 THR A CA 1
ATOM 742 C C . THR A 1 96 ? 16.062 -12.602 -17.496 1.00 81.75 96 THR A C 1
ATOM 744 O O . THR A 1 96 ? 15.625 -13.517 -16.794 1.00 81.75 96 THR A O 1
ATOM 747 N N . THR A 1 97 ? 17.220 -12.022 -17.189 1.00 81.06 97 THR A N 1
ATOM 748 C CA . THR A 1 97 ? 17.989 -12.357 -15.983 1.00 81.06 97 THR A CA 1
ATOM 749 C C . THR A 1 97 ? 17.348 -11.792 -14.714 1.00 81.06 97 THR A C 1
ATOM 751 O O . THR A 1 97 ? 16.705 -10.741 -14.717 1.00 81.06 97 THR A O 1
ATOM 754 N N . LYS A 1 98 ? 17.609 -12.445 -13.570 1.00 71.44 98 LYS A N 1
ATOM 755 C CA . LYS A 1 98 ? 17.205 -11.944 -12.240 1.00 71.44 98 LYS A CA 1
ATOM 756 C C . LYS A 1 98 ? 17.764 -10.550 -11.926 1.00 71.44 98 LYS A C 1
ATOM 758 O O . LYS A 1 98 ? 17.148 -9.811 -11.170 1.00 71.44 98 LYS A O 1
ATOM 763 N N . ALA A 1 99 ? 18.906 -10.185 -12.509 1.00 72.81 99 ALA A N 1
ATOM 764 C CA . ALA A 1 99 ? 19.480 -8.850 -12.372 1.00 72.81 99 ALA A CA 1
ATOM 765 C C . ALA A 1 99 ? 18.635 -7.788 -13.098 1.00 72.81 99 ALA A C 1
ATOM 767 O O . ALA A 1 99 ? 18.392 -6.718 -12.547 1.00 72.81 99 ALA A O 1
ATOM 768 N N . ASN A 1 100 ? 18.123 -8.100 -14.293 1.00 72.56 100 ASN A N 1
ATOM 769 C CA . ASN A 1 100 ? 17.254 -7.189 -15.040 1.00 72.56 100 ASN A CA 1
ATOM 770 C C . ASN A 1 100 ? 15.838 -7.105 -14.461 1.00 72.56 100 ASN A C 1
ATO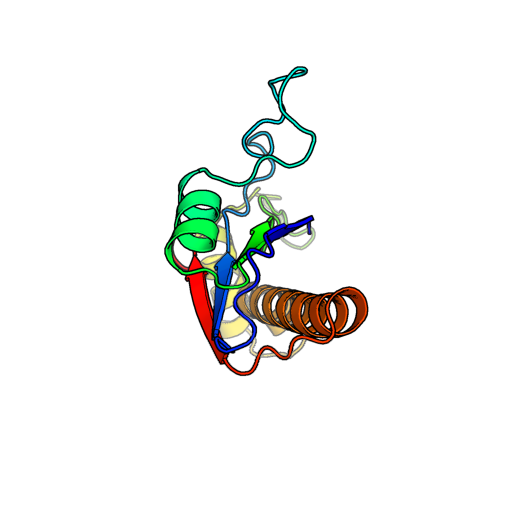M 772 O O . ASN A 1 100 ? 15.164 -6.092 -14.621 1.00 72.56 100 ASN A O 1
ATOM 776 N N . LEU A 1 101 ? 15.419 -8.122 -13.709 1.00 73.12 101 LEU A N 1
ATOM 777 C CA . LEU A 1 101 ? 14.166 -8.106 -12.961 1.00 73.12 101 LEU A CA 1
ATOM 778 C C . LEU A 1 101 ? 14.118 -6.966 -11.917 1.00 73.12 101 LEU A C 1
ATOM 780 O O . LEU A 1 101 ? 13.045 -6.448 -11.628 1.00 73.12 101 LEU A O 1
ATOM 784 N N . LEU A 1 102 ? 15.271 -6.503 -11.409 1.00 72.81 102 LEU A N 1
ATOM 785 C CA . LEU A 1 102 ? 15.358 -5.352 -10.494 1.00 72.81 102 LEU A CA 1
ATOM 786 C C . LEU A 1 102 ? 14.953 -4.019 -11.143 1.00 72.81 102 LEU A C 1
ATOM 788 O O . LEU A 1 102 ? 14.655 -3.061 -10.433 1.00 72.81 102 LEU A O 1
ATOM 792 N N . TYR A 1 103 ? 14.927 -3.949 -12.476 1.00 72.44 103 TYR A N 1
ATOM 793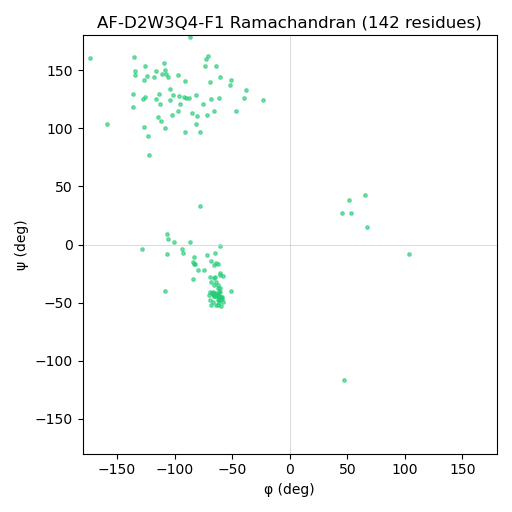 C CA . TYR A 1 103 ? 14.475 -2.763 -13.200 1.00 72.44 103 TYR A CA 1
ATOM 794 C C . TYR A 1 103 ? 12.946 -2.704 -13.314 1.00 72.44 103 TYR A C 1
ATOM 796 O O . TYR A 1 103 ? 12.406 -1.629 -13.569 1.00 72.44 103 TYR A O 1
ATOM 804 N N . VAL A 1 104 ? 12.240 -3.819 -13.079 1.00 79.00 104 VAL A N 1
ATOM 805 C CA . VAL A 1 104 ? 10.773 -3.870 -13.036 1.00 79.00 104 VAL A CA 1
ATOM 806 C C . VAL A 1 104 ? 10.299 -3.316 -11.693 1.00 79.00 104 VAL A C 1
ATOM 808 O O . VAL A 1 104 ? 10.253 -4.013 -10.679 1.00 79.00 104 VAL A O 1
ATOM 811 N N . THR A 1 105 ? 9.934 -2.038 -11.675 1.00 72.31 105 THR A N 1
ATOM 812 C CA . THR A 1 105 ? 9.617 -1.284 -10.447 1.00 72.31 105 THR A CA 1
ATOM 813 C C . THR A 1 105 ? 8.339 -1.710 -9.735 1.00 72.31 105 THR A C 1
ATOM 815 O O . THR A 1 105 ? 8.170 -1.411 -8.554 1.00 72.31 105 THR A O 1
ATOM 818 N N . GLN A 1 106 ? 7.489 -2.488 -10.400 1.00 73.25 106 GLN A N 1
ATOM 819 C CA . GLN A 1 106 ? 6.299 -3.091 -9.800 1.00 73.25 106 GLN A CA 1
ATOM 820 C C . GLN A 1 106 ? 6.664 -4.089 -8.686 1.00 73.25 106 GLN A C 1
ATOM 822 O O . GLN A 1 106 ? 5.958 -4.195 -7.688 1.00 73.25 106 GLN A O 1
ATOM 827 N N . LEU A 1 107 ? 7.804 -4.781 -8.785 1.00 75.12 107 LEU A N 1
ATOM 828 C CA . LEU A 1 107 ? 8.227 -5.758 -7.776 1.00 75.12 107 LEU A CA 1
ATOM 829 C C . LEU A 1 107 ? 8.599 -5.126 -6.424 1.00 75.12 107 LEU A C 1
ATOM 831 O O . LEU A 1 107 ? 8.051 -5.550 -5.400 1.00 75.12 107 LEU A O 1
ATOM 835 N N . PRO A 1 108 ? 9.486 -4.110 -6.359 1.00 73.50 108 PRO A N 1
ATOM 836 C CA . PRO A 1 108 ? 9.723 -3.398 -5.109 1.00 73.50 108 PRO A CA 1
ATOM 837 C C . PRO A 1 108 ? 8.480 -2.634 -4.629 1.00 73.50 108 PRO A C 1
ATOM 839 O O . PRO A 1 108 ? 8.310 -2.491 -3.420 1.00 73.50 108 PRO A O 1
ATOM 842 N N . GLN A 1 109 ? 7.585 -2.206 -5.530 1.00 73.69 109 GLN A N 1
ATOM 843 C CA . GLN A 1 109 ? 6.323 -1.556 -5.163 1.00 73.69 109 GLN A CA 1
ATOM 844 C C . GLN A 1 109 ? 5.400 -2.501 -4.380 1.00 73.69 109 GLN A C 1
ATOM 846 O O . GLN A 1 109 ? 4.996 -2.184 -3.262 1.00 73.69 109 GLN A O 1
ATOM 851 N N . VAL A 1 110 ? 5.140 -3.699 -4.914 1.00 79.50 110 VAL A N 1
ATOM 852 C CA . VAL A 1 110 ? 4.315 -4.719 -4.246 1.00 79.50 110 VAL A CA 1
ATOM 853 C C . VAL A 1 110 ? 4.935 -5.137 -2.912 1.00 79.50 110 VAL A C 1
ATOM 855 O O . VAL A 1 110 ? 4.231 -5.265 -1.909 1.00 79.50 110 VAL A O 1
ATOM 858 N N . LYS A 1 111 ? 6.266 -5.290 -2.859 1.00 80.56 111 LYS A N 1
ATOM 859 C CA . LYS A 1 111 ? 6.969 -5.602 -1.607 1.00 80.56 111 LYS A CA 1
ATOM 860 C C . LYS A 1 111 ? 6.800 -4.494 -0.562 1.00 80.56 111 LYS A C 1
ATOM 862 O O . LYS A 1 111 ? 6.554 -4.803 0.601 1.00 80.56 111 LYS A O 1
ATOM 867 N N . GLY A 1 112 ? 6.903 -3.229 -0.970 1.00 80.31 112 GLY A N 1
ATOM 868 C CA . GLY A 1 112 ? 6.697 -2.078 -0.092 1.00 80.31 112 GLY A CA 1
ATOM 869 C C . GLY A 1 112 ? 5.275 -2.012 0.466 1.00 80.31 112 GLY A C 1
ATOM 870 O O . GLY A 1 112 ? 5.104 -1.862 1.673 1.00 80.31 112 GLY A O 1
ATOM 871 N N . ASN A 1 113 ? 4.269 -2.218 -0.388 1.00 81.19 113 ASN A N 1
ATOM 872 C CA . ASN A 1 113 ? 2.864 -2.247 0.023 1.00 81.19 113 ASN A CA 1
ATOM 873 C C . ASN A 1 113 ? 2.594 -3.361 1.040 1.00 81.19 113 ASN A C 1
ATOM 875 O O . ASN A 1 113 ? 2.005 -3.106 2.086 1.00 81.19 113 ASN A O 1
ATOM 879 N N . LYS A 1 114 ? 3.104 -4.575 0.791 1.00 85.12 114 LYS A N 1
ATOM 880 C CA . LYS A 1 114 ? 2.972 -5.691 1.735 1.00 85.12 114 LYS A CA 1
ATOM 881 C C . LYS A 1 114 ? 3.591 -5.369 3.098 1.00 85.12 114 LYS A C 1
ATOM 883 O O . LYS A 1 114 ? 2.958 -5.582 4.125 1.00 85.12 114 LYS A O 1
ATOM 888 N N . MET A 1 115 ? 4.810 -4.824 3.114 1.00 86.06 115 MET A N 1
ATOM 889 C CA . MET A 1 115 ? 5.483 -4.453 4.365 1.00 86.06 115 MET A CA 1
ATOM 890 C C . MET A 1 115 ? 4.710 -3.379 5.142 1.00 86.06 115 MET A C 1
ATOM 892 O O . MET A 1 115 ? 4.649 -3.431 6.372 1.00 86.06 115 MET A O 1
ATOM 896 N N . ALA A 1 116 ? 4.095 -2.424 4.443 1.00 84.75 116 ALA A N 1
ATOM 897 C CA . ALA A 1 116 ? 3.237 -1.423 5.064 1.00 84.75 116 ALA A CA 1
ATOM 898 C C . ALA A 1 116 ? 1.974 -2.061 5.671 1.00 84.75 116 ALA A C 1
ATOM 900 O O . ALA A 1 116 ? 1.660 -1.782 6.825 1.00 84.75 116 ALA A O 1
ATOM 901 N N . MET A 1 117 ? 1.307 -2.978 4.962 1.00 86.44 117 MET A N 1
ATOM 902 C CA . MET A 1 117 ? 0.152 -3.719 5.491 1.00 86.44 117 MET A CA 1
ATOM 903 C C . MET A 1 117 ? 0.515 -4.538 6.742 1.00 86.44 117 MET A C 1
ATOM 905 O O . MET A 1 117 ? -0.173 -4.437 7.758 1.00 86.44 117 MET A O 1
ATOM 909 N N . ASP A 1 118 ? 1.635 -5.270 6.722 1.00 89.44 118 ASP A N 1
ATOM 910 C CA . ASP A 1 118 ? 2.129 -6.038 7.879 1.00 89.44 118 ASP A CA 1
ATOM 911 C C . ASP A 1 118 ? 2.420 -5.117 9.088 1.00 89.44 118 ASP A C 1
ATOM 913 O O . ASP A 1 118 ? 2.140 -5.450 10.249 1.00 89.44 118 ASP A O 1
ATOM 917 N N . THR A 1 119 ? 2.935 -3.913 8.820 1.00 88.69 119 T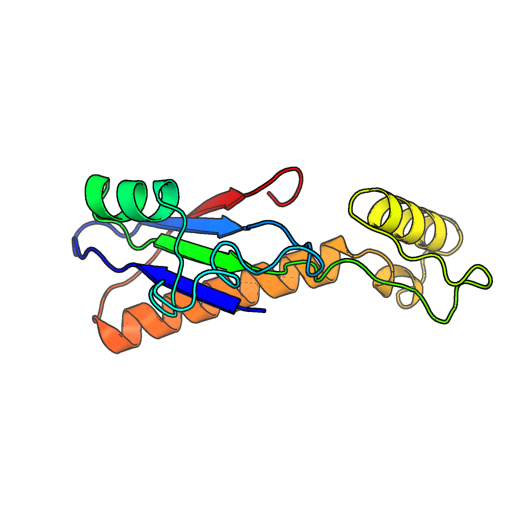HR A N 1
ATOM 918 C CA . THR A 1 119 ? 3.180 -2.885 9.844 1.00 88.69 119 THR A CA 1
ATOM 919 C C . THR A 1 119 ? 1.870 -2.372 10.447 1.00 88.69 119 THR A C 1
ATOM 921 O O . THR A 1 119 ? 1.768 -2.258 11.667 1.00 88.69 119 THR A O 1
ATOM 924 N N . VAL A 1 120 ? 0.841 -2.127 9.630 1.00 87.88 120 VAL A N 1
ATOM 925 C CA . VAL A 1 120 ? -0.488 -1.703 10.107 1.00 87.88 120 VAL A CA 1
ATOM 926 C C . VAL A 1 120 ? -1.106 -2.764 11.016 1.00 87.88 120 VAL A C 1
ATOM 928 O O . VAL A 1 120 ? -1.521 -2.442 12.129 1.00 87.88 120 VAL A O 1
ATOM 931 N N . VAL A 1 121 ? -1.120 -4.031 10.587 1.00 90.44 121 VAL A N 1
ATOM 932 C CA . VAL A 1 121 ? -1.684 -5.139 11.380 1.00 90.44 121 VAL A CA 1
ATOM 933 C C . VAL A 1 121 ? -0.981 -5.252 12.732 1.00 90.44 121 VAL A C 1
ATOM 935 O O . VAL A 1 121 ? -1.633 -5.304 13.778 1.00 90.44 121 VAL A O 1
ATOM 938 N N . SER A 1 122 ? 0.354 -5.271 12.724 1.00 90.38 122 SER A N 1
ATOM 939 C CA . SER A 1 122 ? 1.145 -5.410 13.950 1.00 90.38 122 SER A CA 1
ATOM 940 C C . SER A 1 122 ? 0.978 -4.215 14.893 1.00 90.38 122 SER A C 1
ATOM 942 O O . SER A 1 122 ? 0.809 -4.408 16.101 1.00 90.38 122 SER A O 1
ATOM 944 N N . PHE A 1 123 ? 0.952 -2.991 14.361 1.00 89.94 123 PHE A N 1
ATOM 945 C CA . PHE A 1 123 ? 0.771 -1.775 15.146 1.00 89.94 123 PHE A CA 1
ATOM 946 C C . PHE A 1 123 ? -0.624 -1.699 15.777 1.00 89.94 123 PHE A C 1
ATOM 948 O O . PHE A 1 123 ? -0.739 -1.508 16.988 1.00 89.94 123 PHE A O 1
ATOM 955 N N . VAL A 1 124 ? -1.687 -1.908 14.996 1.00 87.81 124 VAL A N 1
ATOM 956 C CA . VAL A 1 124 ? -3.080 -1.830 15.472 1.00 87.81 124 VAL A CA 1
ATOM 957 C C . VAL A 1 124 ? -3.343 -2.868 16.554 1.00 87.81 124 VAL A C 1
ATOM 959 O O . VAL A 1 124 ? -3.897 -2.533 17.607 1.00 87.81 124 VAL A O 1
ATOM 962 N N . LYS A 1 125 ? -2.878 -4.105 16.344 1.00 89.56 125 LYS A N 1
ATOM 963 C CA . LYS A 1 125 ? -2.987 -5.175 17.337 1.00 89.56 125 LYS A CA 1
ATOM 964 C C . LYS A 1 125 ? -2.285 -4.801 18.638 1.00 89.56 125 LYS A C 1
ATOM 966 O O . LYS A 1 125 ? -2.864 -4.971 19.707 1.00 89.56 125 LYS A O 1
ATOM 971 N N . LYS A 1 126 ? -1.073 -4.244 18.555 1.00 89.56 126 LYS A N 1
ATOM 972 C CA . LYS A 1 126 ? -0.302 -3.823 19.732 1.00 89.56 126 LYS A CA 1
ATOM 973 C C . LYS A 1 126 ? -0.974 -2.682 20.500 1.00 89.56 126 LYS A C 1
ATOM 975 O O . LYS A 1 126 ? -0.989 -2.723 21.724 1.00 89.56 126 LYS A O 1
ATOM 980 N N . GLN A 1 127 ? -1.505 -1.677 19.805 1.00 88.44 127 GLN A N 1
ATOM 981 C CA . GLN A 1 127 ? -2.025 -0.466 20.452 1.00 88.44 127 GLN A CA 1
ATOM 982 C C . GLN A 1 127 ? -3.462 -0.601 20.957 1.00 88.44 127 GLN A C 1
ATOM 984 O O . GLN A 1 127 ? -3.844 0.053 21.921 1.00 88.44 127 GLN A O 1
ATOM 989 N N . THR A 1 128 ? -4.280 -1.425 20.303 1.00 86.06 128 THR A N 1
ATOM 990 C CA . THR A 1 128 ? -5.738 -1.418 20.525 1.00 86.06 128 THR A CA 1
ATOM 991 C C . THR A 1 128 ? -6.317 -2.797 20.826 1.00 86.06 128 THR A C 1
ATOM 993 O O . THR A 1 128 ? -7.511 -2.917 21.110 1.00 86.06 128 THR A O 1
ATOM 996 N N . ASN A 1 129 ? -5.480 -3.841 20.771 1.00 88.12 129 ASN A N 1
ATOM 997 C CA . ASN A 1 129 ? -5.881 -5.247 20.836 1.00 88.12 129 ASN A CA 1
ATOM 998 C C . ASN A 1 129 ? -6.963 -5.617 19.799 1.00 88.12 129 ASN A C 1
ATOM 1000 O O . ASN A 1 129 ? -7.774 -6.516 20.013 1.00 88.12 129 ASN A O 1
ATOM 1004 N N . HIS A 1 130 ? -6.998 -4.886 18.683 1.00 87.44 130 HIS A N 1
ATOM 1005 C CA . HIS A 1 130 ? -7.912 -5.111 17.576 1.00 87.44 130 HIS A CA 1
ATOM 1006 C C . HIS A 1 130 ? -7.235 -5.930 16.470 1.00 87.44 130 HIS A C 1
ATOM 1008 O O . HIS A 1 130 ? -6.032 -5.800 16.239 1.00 87.44 130 HIS A O 1
ATOM 1014 N N . VAL A 1 131 ? -8.004 -6.784 15.795 1.00 88.75 131 VAL A N 1
ATOM 1015 C CA . VAL A 1 131 ? -7.505 -7.684 14.749 1.00 88.75 131 VAL A CA 1
ATOM 1016 C C . VAL A 1 131 ? -8.087 -7.265 13.407 1.00 88.75 131 VAL A C 1
ATOM 1018 O O . VAL A 1 131 ? -9.302 -7.284 13.235 1.00 88.75 131 VAL A O 1
ATOM 1021 N N . ILE A 1 132 ? -7.199 -6.944 12.468 1.00 87.56 132 ILE A N 1
ATOM 1022 C CA . ILE A 1 132 ? -7.525 -6.728 11.056 1.00 87.56 132 ILE A CA 1
ATOM 1023 C C . ILE A 1 132 ? -7.345 -8.063 10.330 1.00 87.56 132 ILE A C 1
ATOM 1025 O O . ILE A 1 132 ? -6.287 -8.681 10.450 1.00 87.56 132 ILE A O 1
ATOM 1029 N N . GLU A 1 133 ? -8.368 -8.505 9.601 1.00 88.69 133 GLU A N 1
ATOM 1030 C CA . GLU A 1 133 ? -8.352 -9.761 8.832 1.00 88.69 133 GLU A CA 1
ATOM 1031 C C . GLU A 1 133 ? -8.296 -9.512 7.327 1.00 88.69 133 GLU A C 1
ATOM 1033 O O . GLU A 1 133 ? -7.559 -10.198 6.624 1.00 88.69 133 GLU A O 1
ATOM 1038 N N . ASN A 1 134 ? -9.027 -8.504 6.846 1.00 88.19 134 ASN A N 1
ATOM 1039 C CA . ASN A 1 134 ? -9.141 -8.205 5.424 1.00 88.19 134 ASN A CA 1
ATOM 1040 C C . ASN A 1 134 ? -8.733 -6.761 5.138 1.00 88.19 134 ASN A C 1
ATOM 1042 O O . ASN A 1 134 ? -9.012 -5.852 5.924 1.00 88.19 134 ASN A O 1
ATOM 1046 N N . PHE A 1 135 ? -8.115 -6.555 3.977 1.00 86.56 135 PHE A N 1
ATOM 1047 C CA . PHE A 1 135 ? -7.812 -5.230 3.455 1.00 86.56 135 PHE A CA 1
ATOM 1048 C C . PHE A 1 135 ? -8.566 -4.985 2.154 1.00 86.56 135 PHE A C 1
ATOM 1050 O O . PHE A 1 135 ? -8.398 -5.724 1.185 1.00 86.56 135 PHE A O 1
ATOM 1057 N N . THR A 1 136 ? -9.319 -3.893 2.113 1.00 86.94 136 THR A N 1
ATOM 1058 C CA . THR A 1 136 ? -9.758 -3.285 0.860 1.00 86.94 136 THR A CA 1
ATOM 1059 C C . THR A 1 136 ? -8.638 -2.369 0.390 1.00 86.94 136 THR A C 1
ATOM 1061 O O . THR A 1 136 ? -8.320 -1.385 1.058 1.00 86.94 136 THR A O 1
ATOM 1064 N N . VAL A 1 137 ? -8.004 -2.706 -0.733 1.00 82.50 137 VAL A N 1
ATOM 1065 C CA . VAL A 1 137 ? -6.892 -1.927 -1.294 1.00 82.50 137 VAL A CA 1
ATOM 1066 C C . VAL A 1 137 ? -7.424 -0.979 -2.364 1.00 82.50 137 VAL A C 1
ATOM 1068 O O . VAL A 1 137 ? -8.126 -1.395 -3.281 1.00 82.50 137 VAL A O 1
ATOM 1071 N N . SER A 1 138 ? -7.085 0.300 -2.247 1.00 77.69 138 SER A N 1
ATOM 1072 C CA . SER A 1 138 ? -7.377 1.331 -3.245 1.00 77.69 138 SER A CA 1
ATOM 1073 C C . SER A 1 138 ? -6.135 2.192 -3.456 1.00 77.69 138 SER A C 1
ATOM 1075 O O . SER A 1 138 ? -5.220 2.185 -2.636 1.00 77.69 138 SER A O 1
ATOM 1077 N N . GLY A 1 139 ? -6.050 2.934 -4.555 1.00 70.19 139 GLY A N 1
ATOM 1078 C CA . GLY A 1 139 ? -4.881 3.772 -4.785 1.00 70.19 139 GLY A CA 1
ATOM 1079 C C . GLY A 1 139 ? -4.988 4.685 -5.989 1.00 70.19 139 GLY A C 1
ATOM 1080 O O . GLY A 1 139 ? -5.790 4.455 -6.896 1.00 70.19 139 GLY A O 1
ATOM 1081 N N . ALA A 1 140 ? -4.146 5.716 -5.981 1.00 60.38 140 ALA A N 1
ATOM 1082 C CA . ALA A 1 140 ? -3.951 6.606 -7.113 1.00 60.38 140 ALA A CA 1
ATOM 1083 C C . ALA A 1 140 ? -3.443 5.811 -8.333 1.00 60.38 140 ALA A C 1
ATOM 1085 O O . ALA A 1 140 ? -2.720 4.828 -8.182 1.00 60.38 140 ALA A O 1
ATOM 1086 N N . SER A 1 141 ? -3.891 6.220 -9.523 1.00 45.56 141 SER A N 1
ATOM 1087 C CA . SER A 1 141 ? -3.778 5.539 -10.826 1.00 45.56 141 SER A CA 1
ATOM 1088 C C . SER A 1 141 ? -2.638 4.510 -10.968 1.00 45.56 141 SER A C 1
ATOM 1090 O O . SER A 1 141 ? -1.466 4.849 -10.804 1.00 45.56 141 SER A O 1
ATOM 1092 N N . LYS A 1 142 ? -2.998 3.265 -11.338 1.00 47.09 142 LYS A N 1
ATOM 1093 C CA . LYS A 1 142 ? -2.097 2.132 -11.671 1.00 47.09 142 LYS A CA 1
ATOM 1094 C C . LYS A 1 142 ? -1.267 1.570 -10.507 1.00 47.09 142 LYS A C 1
ATOM 1096 O O . LYS A 1 142 ? -0.295 0.851 -10.736 1.00 47.09 142 LYS A O 1
ATOM 1101 N N . ARG A 1 143 ? -1.625 1.903 -9.263 1.00 52.12 143 ARG A N 1
ATOM 1102 C CA . ARG A 1 143 ? -0.954 1.422 -8.037 1.00 52.12 143 ARG A CA 1
ATOM 1103 C C . ARG A 1 143 ? -1.770 0.376 -7.264 1.00 52.12 143 ARG A C 1
ATOM 1105 O O . ARG A 1 143 ? -1.383 0.034 -6.150 1.00 52.12 143 ARG A O 1
ATOM 1112 N N . HIS A 1 144 ? -2.865 -0.098 -7.857 1.00 42.31 144 HIS A N 1
ATOM 1113 C CA . HIS A 1 144 ? -3.742 -1.171 -7.378 1.00 42.31 144 HIS A CA 1
ATOM 1114 C C . HIS A 1 144 ? -3.547 -2.444 -8.205 1.00 42.31 144 HIS A C 1
ATOM 1116 O O . HIS A 1 144 ? -3.307 -2.310 -9.428 1.00 42.31 144 HIS A O 1
#

Radius of gyration: 17.59 Å; Cα contacts (8 Å, |Δi|>4): 212; chains: 1; bounding box: 42×38×45 Å